Protein AF-A0A6J4VJL6-F1 (afdb_monomer)

Solvent-accessible surface area (backbone atoms only — not comparable to full-atom values): 4147 Å² total; per-residue (Å²): 138,82,93,70,78,51,72,69,58,51,54,50,52,52,52,53,53,54,49,46,59,73,72,53,40,73,71,53,49,51,52,35,68,75,41,95,49,94,62,60,67,66,62,50,48,45,46,38,66,76,66,37,59,75,28,32,79,31,49,54,96,80,75,24,64,53,54,128

Structure (mmCIF, N/CA/C/O backbone):
data_AF-A0A6J4VJL6-F1
#
_entry.id   AF-A0A6J4VJL6-F1
#
loop_
_atom_site.group_PDB
_atom_site.id
_atom_site.type_symbol
_atom_site.label_atom_id
_atom_site.label_alt_id
_atom_site.label_comp_id
_atom_site.label_asym_id
_atom_site.label_entity_id
_atom_site.label_seq_id
_atom_site.pdbx_PDB_ins_code
_atom_site.Cartn_x
_atom_site.Cartn_y
_atom_site.Cartn_z
_atom_site.occupancy
_atom_site.B_iso_or_equiv
_atom_site.auth_seq_id
_atom_site.auth_comp_id
_atom_site.auth_asym_id
_atom_site.auth_atom_id
_atom_site.pdbx_PDB_model_num
ATOM 1 N N . MET A 1 1 ? 0.888 10.515 -24.775 1.00 52.25 1 MET A N 1
ATOM 2 C CA . MET A 1 1 ? 0.330 10.265 -23.432 1.00 52.25 1 MET A CA 1
ATOM 3 C C . MET A 1 1 ? -0.810 9.281 -23.604 1.00 52.25 1 MET A C 1
ATOM 5 O O . MET A 1 1 ? -1.841 9.656 -24.149 1.00 52.25 1 MET A O 1
ATOM 9 N N . THR A 1 2 ? -0.567 8.013 -23.288 1.00 65.75 2 THR A N 1
ATOM 10 C CA . THR A 1 2 ? -1.565 6.941 -23.404 1.00 65.75 2 THR A CA 1
ATOM 11 C C . THR A 1 2 ? -2.324 6.871 -22.084 1.00 65.75 2 THR A C 1
ATOM 13 O O . THR A 1 2 ? -1.696 6.867 -21.035 1.00 65.75 2 THR A O 1
ATOM 16 N N . LEU A 1 3 ? -3.657 6.877 -22.136 1.00 79.44 3 LEU A N 1
ATOM 17 C CA . LEU A 1 3 ? -4.542 6.846 -20.958 1.00 79.44 3 LEU A CA 1
ATOM 18 C C . LEU A 1 3 ? -5.042 5.425 -20.637 1.00 79.44 3 LEU A C 1
ATOM 20 O O . LEU A 1 3 ? -6.039 5.262 -19.942 1.00 79.44 3 LEU A O 1
ATOM 24 N N . ILE A 1 4 ? -4.407 4.409 -21.223 1.00 85.25 4 ILE A N 1
ATOM 25 C CA . ILE A 1 4 ? -4.760 3.002 -21.045 1.00 85.25 4 ILE A CA 1
ATOM 26 C C . ILE A 1 4 ? -3.672 2.369 -20.190 1.00 85.25 4 ILE A C 1
ATOM 28 O O . ILE A 1 4 ? -2.511 2.357 -20.602 1.00 85.25 4 ILE A O 1
ATOM 32 N N . ASP A 1 5 ? -4.075 1.840 -19.039 1.00 85.81 5 ASP A N 1
ATOM 33 C CA . ASP A 1 5 ? -3.189 1.114 -18.134 1.00 85.81 5 ASP A CA 1
ATOM 34 C C . ASP A 1 5 ? -2.692 -0.183 -18.780 1.00 85.81 5 ASP A C 1
ATOM 36 O O . ASP A 1 5 ? -3.458 -0.902 -19.438 1.00 85.81 5 ASP A O 1
ATOM 40 N N . THR A 1 6 ? -1.429 -0.522 -18.539 1.00 91.81 6 THR A N 1
ATOM 41 C CA . THR A 1 6 ? -0.878 -1.833 -18.902 1.00 91.8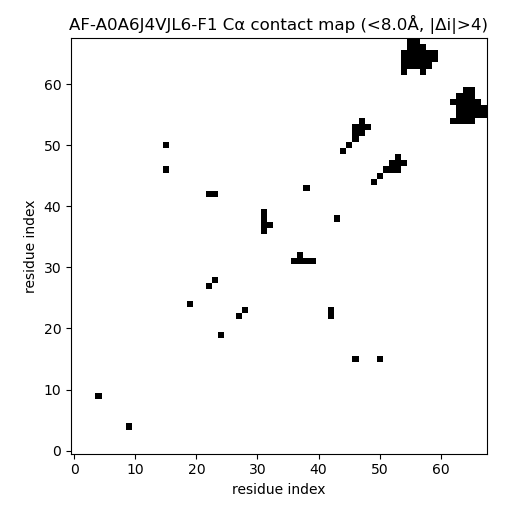1 6 THR A CA 1
ATOM 42 C C . THR A 1 6 ? -1.515 -2.945 -18.067 1.00 91.81 6 THR A C 1
ATOM 44 O O . THR A 1 6 ? -2.112 -2.703 -17.017 1.00 91.81 6 THR A O 1
ATOM 47 N N . ASP A 1 7 ? -1.401 -4.190 -18.525 1.00 92.88 7 ASP A N 1
ATOM 48 C CA . ASP A 1 7 ? -1.938 -5.349 -17.804 1.00 92.88 7 ASP A CA 1
ATOM 49 C C . ASP A 1 7 ? -1.320 -5.460 -16.398 1.00 92.88 7 ASP A C 1
ATOM 51 O O . ASP A 1 7 ? -2.055 -5.586 -15.419 1.00 92.88 7 ASP A O 1
ATOM 55 N N . ASP A 1 8 ? -0.005 -5.248 -16.286 1.00 89.44 8 ASP A N 1
ATOM 56 C CA . ASP A 1 8 ? 0.717 -5.227 -15.008 1.00 89.44 8 ASP A CA 1
ATOM 57 C C . ASP A 1 8 ? 0.212 -4.121 -14.067 1.00 89.44 8 ASP A C 1
ATOM 59 O O . ASP A 1 8 ? 0.013 -4.353 -12.872 1.00 89.44 8 ASP A O 1
ATOM 63 N N . GLN A 1 9 ? -0.049 -2.916 -14.592 1.00 90.69 9 GLN A N 1
ATOM 64 C CA . GLN A 1 9 ? -0.608 -1.812 -13.804 1.00 90.69 9 GLN A CA 1
ATOM 65 C C . GLN A 1 9 ? -2.008 -2.159 -13.276 1.00 90.69 9 GLN A C 1
ATOM 67 O O . GLN A 1 9 ? -2.318 -1.886 -12.111 1.00 90.69 9 GLN A O 1
ATOM 72 N N . ARG A 1 10 ? -2.849 -2.804 -14.095 1.00 93.25 10 ARG A N 1
ATOM 73 C CA . ARG A 1 10 ? -4.196 -3.229 -13.679 1.00 93.25 10 ARG A CA 1
ATOM 74 C C . ARG A 1 10 ? -4.150 -4.328 -12.621 1.00 93.25 10 ARG A C 1
ATOM 76 O O . ARG A 1 10 ? -4.913 -4.263 -11.651 1.00 93.25 10 ARG A O 1
ATOM 83 N N . ASP A 1 11 ? -3.252 -5.296 -12.760 1.00 92.12 11 ASP A N 1
ATOM 84 C CA . ASP A 1 11 ? -3.090 -6.391 -11.799 1.00 92.12 11 ASP A CA 1
ATOM 85 C C . ASP A 1 11 ? -2.550 -5.897 -10.452 1.00 92.12 11 ASP A C 1
ATOM 87 O O . ASP A 1 11 ? -3.054 -6.285 -9.386 1.00 92.12 11 ASP A O 1
ATOM 91 N N . LEU A 1 12 ? -1.598 -4.960 -10.482 1.00 90.25 12 LEU A N 1
ATOM 92 C CA . LEU A 1 12 ? -1.112 -4.274 -9.289 1.00 90.25 12 LEU A CA 1
ATOM 93 C C . LEU A 1 12 ? -2.238 -3.490 -8.602 1.00 90.25 12 LEU A C 1
ATOM 95 O O . LEU A 1 12 ? -2.475 -3.670 -7.404 1.00 90.25 12 LEU A O 1
ATOM 99 N N . ALA A 1 13 ? -2.982 -2.669 -9.349 1.00 91.81 13 ALA A N 1
ATOM 100 C CA . ALA A 1 13 ? -4.098 -1.892 -8.810 1.00 91.81 13 ALA A CA 1
ATOM 101 C C . ALA A 1 13 ? -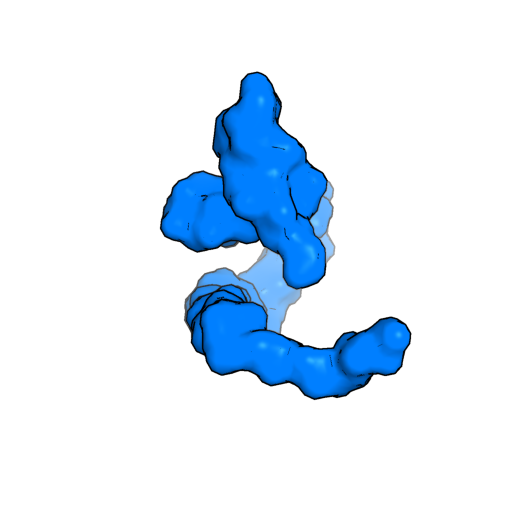5.183 -2.791 -8.191 1.00 91.81 13 ALA A C 1
ATOM 103 O O . ALA A 1 13 ? -5.706 -2.496 -7.111 1.00 91.81 13 ALA A O 1
ATOM 104 N N . SER A 1 14 ? -5.492 -3.920 -8.835 1.00 94.69 14 SER A N 1
ATOM 105 C CA . SER A 1 14 ? -6.426 -4.927 -8.322 1.00 94.69 14 SER A CA 1
ATOM 106 C C . SER A 1 14 ? -5.945 -5.532 -6.998 1.00 94.69 14 SER A C 1
ATOM 108 O O . SER A 1 14 ? -6.707 -5.604 -6.025 1.00 94.69 14 SER A O 1
ATOM 110 N N . SER A 1 15 ? -4.663 -5.893 -6.920 1.00 92.44 15 SER A N 1
ATOM 111 C CA . SER A 1 15 ? -4.042 -6.460 -5.718 1.00 92.44 15 SER A CA 1
ATOM 112 C C . SER A 1 15 ? -4.054 -5.477 -4.547 1.00 92.44 15 SER A C 1
ATOM 114 O O . SER A 1 15 ? -4.486 -5.831 -3.445 1.00 92.44 15 SER A O 1
ATOM 116 N N . VAL A 1 16 ? -3.683 -4.215 -4.793 1.00 93.25 16 VAL A N 1
ATOM 117 C CA . VAL A 1 16 ? -3.740 -3.138 -3.792 1.00 93.25 16 VAL A CA 1
ATOM 118 C C . VAL A 1 16 ? -5.175 -2.917 -3.317 1.00 93.25 16 VAL A C 1
ATOM 120 O O . VAL A 1 16 ? -5.432 -2.873 -2.113 1.00 93.25 16 VAL A O 1
ATOM 123 N N . LYS A 1 17 ? -6.141 -2.848 -4.240 1.00 93.88 17 LYS A N 1
ATOM 124 C CA . LYS A 1 17 ? -7.558 -2.661 -3.902 1.00 93.88 17 LYS A CA 1
ATOM 125 C C . LYS A 1 17 ? -8.082 -3.783 -3.006 1.00 93.88 17 LYS A C 1
ATOM 127 O O . LYS A 1 17 ? -8.755 -3.509 -2.011 1.00 93.88 17 LYS A O 1
ATOM 132 N N . ARG A 1 18 ? -7.757 -5.040 -3.325 1.00 94.50 18 ARG A N 1
ATOM 133 C CA . ARG A 1 18 ? -8.138 -6.203 -2.511 1.00 94.50 18 ARG A CA 1
ATOM 134 C C . ARG A 1 18 ? -7.503 -6.154 -1.123 1.00 94.50 18 ARG A C 1
ATOM 136 O O . ARG A 1 18 ? -8.186 -6.432 -0.138 1.00 94.50 18 ARG A O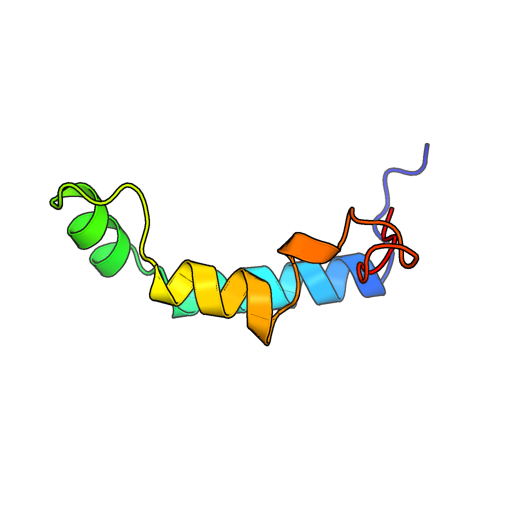 1
ATOM 143 N N . PHE A 1 19 ? -6.224 -5.798 -1.0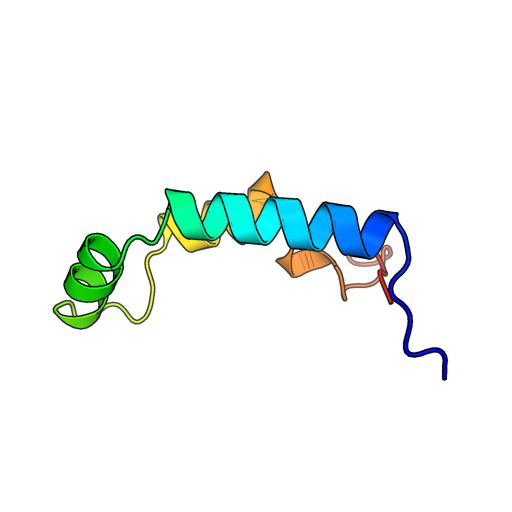41 1.00 93.94 19 PHE A N 1
ATOM 144 C CA . PHE A 1 19 ? -5.515 -5.661 0.227 1.00 93.94 19 PHE A CA 1
ATOM 145 C C . PHE A 1 19 ? -6.167 -4.600 1.122 1.00 93.94 19 PHE A C 1
ATOM 147 O O . PHE A 1 19 ? -6.546 -4.904 2.255 1.00 93.94 19 PHE A O 1
ATOM 154 N N . VAL A 1 20 ? -6.378 -3.386 0.602 1.00 92.56 20 VAL A N 1
ATOM 155 C CA . VAL A 1 20 ? -6.978 -2.277 1.361 1.00 92.56 20 VAL A CA 1
ATOM 156 C C . VAL A 1 20 ? -8.392 -2.630 1.820 1.00 92.56 20 VAL A C 1
ATOM 158 O O . VAL A 1 20 ? -8.724 -2.407 2.980 1.00 92.56 20 VAL A O 1
ATOM 161 N N . ALA A 1 21 ? -9.207 -3.254 0.964 1.00 92.81 21 ALA A N 1
ATOM 162 C CA . ALA A 1 21 ? -10.555 -3.684 1.338 1.00 92.81 21 ALA A CA 1
ATOM 163 C C . ALA A 1 21 ? -10.563 -4.692 2.504 1.00 92.81 21 ALA A C 1
ATOM 165 O O . ALA A 1 21 ? -11.477 -4.671 3.327 1.00 92.81 21 ALA A O 1
ATOM 166 N N . GLY A 1 22 ? -9.551 -5.563 2.587 1.00 92.88 22 GLY A N 1
ATOM 167 C CA . GLY A 1 22 ? -9.414 -6.534 3.674 1.00 92.88 22 GLY A CA 1
ATOM 168 C C . GLY A 1 22 ? -8.825 -5.956 4.963 1.00 92.88 22 GLY A C 1
ATOM 169 O O . GLY A 1 22 ? -9.182 -6.411 6.046 1.00 92.88 22 GLY A O 1
ATOM 170 N N . GLN A 1 23 ? -7.924 -4.976 4.862 1.00 91.06 23 GLN A N 1
ATOM 171 C CA . GLN A 1 23 ? -7.204 -4.419 6.014 1.00 91.06 23 GLN A CA 1
ATOM 172 C C . GLN A 1 23 ? -7.853 -3.167 6.612 1.00 91.06 23 GLN A C 1
ATOM 174 O O . GLN A 1 23 ? -7.731 -2.932 7.809 1.00 91.06 23 GLN A O 1
ATOM 179 N N . ALA A 1 24 ? -8.573 -2.382 5.810 1.00 89.88 24 ALA A N 1
ATOM 180 C CA . ALA A 1 24 ? -9.174 -1.118 6.222 1.00 89.88 24 ALA A CA 1
ATOM 181 C C . ALA A 1 24 ? -10.704 -1.108 6.034 1.00 89.88 24 ALA A C 1
ATOM 183 O O . ALA A 1 24 ? -11.242 -0.229 5.353 1.00 89.88 24 ALA A O 1
ATOM 184 N N . PRO A 1 25 ? -11.458 -2.051 6.640 1.00 93.44 25 PRO A N 1
ATOM 185 C CA . PRO A 1 25 ? -12.907 -1.922 6.680 1.00 93.44 25 PRO A CA 1
ATOM 186 C C . PRO A 1 25 ? -13.295 -0.638 7.425 1.00 93.44 25 PRO A C 1
ATOM 188 O O . PRO A 1 25 ? -12.586 -0.181 8.323 1.00 93.44 25 PRO A O 1
ATOM 191 N N . MET A 1 26 ? -14.475 -0.087 7.129 1.00 92.94 26 MET A N 1
ATOM 192 C CA . MET A 1 26 ? -14.950 1.160 7.751 1.00 92.94 26 MET A CA 1
ATOM 193 C C . MET A 1 26 ? -14.945 1.132 9.290 1.00 92.94 26 MET A C 1
ATOM 195 O O . MET A 1 26 ? -14.832 2.175 9.929 1.00 92.94 26 MET A O 1
ATOM 199 N N . SER A 1 27 ? -15.071 -0.045 9.907 1.00 93.00 27 SER A N 1
ATOM 200 C CA . SER A 1 27 ? -14.936 -0.215 11.356 1.00 93.00 27 SER A CA 1
ATOM 201 C C . SER A 1 27 ? -13.512 0.038 11.862 1.00 93.00 27 SER A C 1
ATOM 203 O O . SER A 1 27 ? -13.368 0.670 12.904 1.00 93.00 27 SER A O 1
ATOM 205 N N . ALA A 1 28 ? -12.480 -0.417 11.147 1.00 91.88 28 ALA A N 1
ATOM 206 C CA . ALA A 1 28 ? -11.079 -0.149 11.471 1.00 91.88 28 ALA A CA 1
ATOM 207 C C . ALA A 1 28 ? -10.749 1.332 11.250 1.00 91.88 28 ALA A C 1
ATOM 209 O O . ALA A 1 28 ? -10.235 1.981 12.153 1.00 91.88 28 ALA A O 1
ATOM 210 N N . VAL A 1 29 ? -11.184 1.897 10.118 1.00 92.06 29 VAL A N 1
ATOM 211 C CA . VAL A 1 29 ? -11.009 3.326 9.808 1.00 92.06 29 VAL A CA 1
ATOM 212 C C . VAL A 1 29 ? -11.607 4.213 10.903 1.00 92.06 29 VAL A C 1
ATOM 214 O O . VAL A 1 29 ? -10.952 5.134 11.382 1.00 92.06 29 VAL A O 1
ATOM 217 N N . ARG A 1 30 ? -12.828 3.910 11.370 1.00 93.50 30 ARG A N 1
ATOM 218 C CA . ARG A 1 30 ? -13.450 4.650 12.481 1.00 93.50 30 ARG A CA 1
ATOM 219 C C . ARG A 1 30 ? -12.656 4.561 13.786 1.00 93.50 30 ARG A C 1
ATOM 221 O O . ARG A 1 30 ? -12.638 5.539 14.523 1.00 93.50 30 ARG A O 1
ATOM 228 N N . LYS A 1 31 ? -12.009 3.427 14.076 1.00 92.25 31 LYS A N 1
ATOM 229 C CA . LYS A 1 31 ? -11.141 3.292 15.259 1.00 92.25 31 LYS A CA 1
ATOM 230 C C . LYS A 1 31 ? -9.900 4.172 15.140 1.00 92.25 31 LYS A C 1
ATOM 232 O O . LYS A 1 31 ? -9.560 4.833 16.111 1.00 92.25 31 LYS A O 1
ATOM 237 N N . THR A 1 32 ? -9.273 4.218 13.964 1.00 92.62 32 THR A N 1
ATOM 238 C CA . THR A 1 32 ? -8.126 5.100 13.708 1.00 92.62 32 THR A CA 1
ATOM 239 C C . THR A 1 32 ? -8.524 6.567 13.853 1.00 92.62 32 THR A C 1
ATOM 241 O O . THR A 1 32 ? -7.868 7.291 14.586 1.00 92.62 32 THR A O 1
ATOM 244 N N . ILE A 1 33 ? -9.650 6.983 13.261 1.00 92.31 33 ILE A N 1
ATOM 245 C CA . ILE A 1 33 ? -10.170 8.359 13.382 1.00 92.31 33 ILE A CA 1
ATOM 246 C C . ILE A 1 33 ? -10.471 8.740 14.839 1.00 92.31 33 ILE A C 1
ATOM 248 O O . ILE A 1 33 ? -10.277 9.885 15.226 1.00 92.31 33 ILE A O 1
ATOM 252 N N . ALA A 1 34 ? -10.971 7.798 15.642 1.00 94.25 34 ALA A N 1
ATOM 253 C CA . ALA A 1 34 ? -11.246 8.032 17.059 1.00 94.25 34 ALA A CA 1
ATOM 254 C C . ALA A 1 34 ? -9.977 8.053 17.934 1.00 94.25 34 ALA A C 1
ATOM 256 O O . ALA A 1 34 ? -10.061 8.384 19.115 1.00 94.25 34 ALA A O 1
ATOM 257 N N . SER A 1 35 ? -8.827 7.666 17.382 1.00 92.00 35 SER A N 1
ATOM 258 C CA . SER A 1 35 ? -7.526 7.731 18.046 1.00 92.00 35 SER A CA 1
ATOM 259 C C . SER A 1 35 ? -6.781 9.013 17.662 1.00 92.00 35 SER A C 1
ATOM 261 O O . SER A 1 35 ? -7.176 9.718 16.740 1.00 92.00 35 SER A O 1
ATOM 263 N N . GLU A 1 36 ? -5.661 9.295 18.324 1.00 92.50 36 GLU A N 1
ATOM 264 C CA . GLU A 1 36 ? -4.757 10.381 17.914 1.00 92.50 36 GLU A CA 1
ATOM 265 C C . GLU A 1 36 ? -3.844 9.989 16.733 1.00 92.50 36 GLU A C 1
ATOM 267 O O . GLU A 1 36 ? -3.088 10.815 16.222 1.00 92.50 36 GLU A O 1
ATOM 272 N N . ALA A 1 37 ? -3.892 8.729 16.283 1.00 90.06 37 ALA A N 1
ATOM 273 C CA . ALA A 1 37 ? -3.068 8.248 15.183 1.00 90.06 37 ALA A CA 1
ATOM 274 C C . ALA A 1 37 ? -3.623 8.704 13.826 1.00 90.06 37 ALA A C 1
ATOM 276 O O . ALA A 1 37 ? -4.804 8.541 13.525 1.00 90.06 37 ALA A O 1
ATOM 277 N N . SER A 1 38 ? -2.746 9.214 12.960 1.00 88.44 38 SER A N 1
ATOM 278 C CA . SER A 1 38 ? -3.129 9.659 11.612 1.00 88.44 38 SER A CA 1
ATOM 279 C C . SER A 1 38 ? -3.378 8.504 10.632 1.00 88.44 38 SER A C 1
ATOM 281 O O . SER A 1 38 ? -4.038 8.691 9.613 1.00 88.44 38 SER A O 1
ATOM 283 N N . PHE A 1 39 ? -2.843 7.315 10.918 1.00 91.00 39 PHE A N 1
ATOM 284 C CA . PHE A 1 39 ? -3.015 6.096 10.128 1.00 91.00 39 PHE A CA 1
ATOM 285 C C . PHE A 1 39 ? -2.769 4.860 11.002 1.00 91.00 39 PHE A C 1
ATOM 287 O O . PHE A 1 39 ? -2.229 4.973 12.101 1.00 91.00 39 PHE A O 1
ATOM 294 N N . ASP A 1 40 ? -3.150 3.680 10.509 1.00 92.19 40 ASP A N 1
ATOM 295 C CA . ASP A 1 40 ? -2.797 2.403 11.134 1.00 92.19 40 ASP A CA 1
ATOM 296 C C . ASP A 1 40 ? -1.368 1.991 10.712 1.00 92.19 40 ASP A C 1
ATOM 298 O O . ASP A 1 40 ? -1.149 1.698 9.527 1.00 92.19 40 ASP A O 1
ATOM 302 N N . PRO A 1 41 ? -0.385 1.970 11.637 1.00 91.69 41 PRO A N 1
ATOM 303 C CA . PRO A 1 41 ? 1.007 1.688 11.298 1.00 91.69 41 PRO A CA 1
ATOM 304 C C . PRO A 1 41 ? 1.235 0.294 10.725 1.00 91.69 41 PRO A C 1
ATOM 306 O O . PRO A 1 41 ? 2.116 0.129 9.884 1.00 91.69 41 PRO A O 1
ATOM 309 N N . GLU A 1 42 ? 0.448 -0.700 11.137 1.00 91.25 42 GLU A N 1
ATOM 310 C CA . GLU A 1 42 ? 0.613 -2.069 10.651 1.00 91.25 42 GLU A CA 1
ATOM 311 C C . GLU A 1 42 ? 0.062 -2.206 9.233 1.00 91.25 42 GLU A C 1
ATOM 313 O O . GLU A 1 42 ? 0.702 -2.810 8.370 1.00 91.25 42 GLU A O 1
ATOM 318 N N . VAL A 1 43 ? -1.079 -1.573 8.945 1.00 93.00 43 VAL A N 1
ATOM 319 C CA . VAL A 1 43 ? -1.606 -1.511 7.573 1.00 93.00 43 VAL A CA 1
ATOM 320 C C . VAL A 1 43 ? -0.609 -0.809 6.650 1.00 93.00 43 VAL A C 1
ATOM 322 O O . VAL A 1 43 ? -0.343 -1.303 5.552 1.00 93.00 43 VAL A O 1
ATOM 325 N N . TRP A 1 44 ? -0.011 0.298 7.099 1.00 92.75 44 TRP A N 1
ATOM 326 C CA . TRP A 1 44 ? 1.008 1.012 6.328 1.00 92.75 44 TRP A CA 1
ATOM 327 C C . TRP A 1 44 ? 2.281 0.188 6.118 1.00 92.75 44 TRP A C 1
ATOM 329 O O . TRP A 1 44 ? 2.803 0.127 5.002 1.00 92.75 44 TRP A O 1
ATOM 339 N N . ARG A 1 45 ?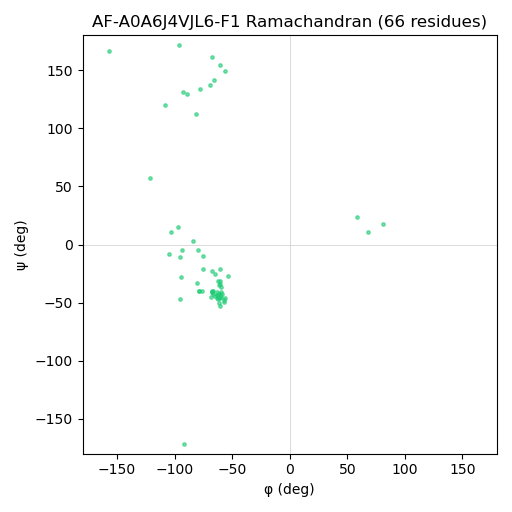 2.769 -0.489 7.162 1.00 93.75 45 ARG A N 1
ATOM 340 C CA . ARG A 1 45 ? 3.939 -1.368 7.077 1.00 93.75 45 ARG A CA 1
ATOM 341 C C . ARG A 1 45 ? 3.723 -2.460 6.034 1.00 93.75 45 ARG A C 1
ATOM 343 O O . ARG A 1 45 ? 4.570 -2.650 5.172 1.00 93.75 45 ARG A O 1
ATOM 350 N N . ARG A 1 46 ? 2.575 -3.133 6.061 1.00 93.50 46 ARG A N 1
ATOM 351 C CA . ARG A 1 46 ? 2.253 -4.202 5.105 1.00 93.50 46 ARG A CA 1
ATOM 352 C C . ARG A 1 46 ? 2.099 -3.681 3.678 1.00 93.50 46 ARG A C 1
ATOM 354 O O . ARG A 1 46 ? 2.593 -4.294 2.741 1.00 93.50 46 ARG A O 1
ATOM 361 N N . LEU A 1 47 ? 1.467 -2.522 3.507 1.00 92.94 47 LEU A N 1
ATOM 362 C CA . LEU A 1 47 ? 1.336 -1.894 2.195 1.00 92.94 47 LEU A CA 1
ATOM 363 C C . LEU A 1 47 ? 2.712 -1.523 1.603 1.00 92.94 47 LEU A C 1
ATOM 365 O O . LEU A 1 47 ? 2.971 -1.767 0.428 1.00 92.94 47 LEU A O 1
ATOM 369 N N . SER A 1 48 ? 3.603 -0.962 2.423 1.00 92.69 48 SER A N 1
ATOM 370 C CA . SER A 1 48 ? 4.927 -0.502 1.987 1.00 92.69 48 SER A CA 1
ATOM 371 C C . SER A 1 48 ? 5.955 -1.623 1.833 1.00 92.69 48 SER A C 1
ATOM 373 O O . SER A 1 48 ? 6.721 -1.589 0.877 1.00 92.69 48 SER A O 1
ATOM 375 N N . GLN A 1 49 ? 5.975 -2.606 2.735 1.00 89.88 49 GLN A N 1
ATOM 376 C CA . GLN A 1 49 ? 6.984 -3.669 2.764 1.00 89.88 49 GLN A CA 1
ATOM 377 C C . GLN A 1 49 ? 6.533 -4.933 2.035 1.00 89.88 49 GLN A C 1
ATOM 379 O O . GLN A 1 49 ? 7.296 -5.468 1.239 1.00 89.88 49 GLN A O 1
ATOM 384 N N . ASP A 1 50 ? 5.306 -5.404 2.279 1.00 89.44 50 ASP A N 1
ATOM 385 C CA . ASP A 1 50 ? 4.842 -6.671 1.702 1.00 89.44 50 ASP A CA 1
ATOM 386 C C . ASP A 1 50 ? 4.426 -6.478 0.233 1.00 89.44 50 ASP A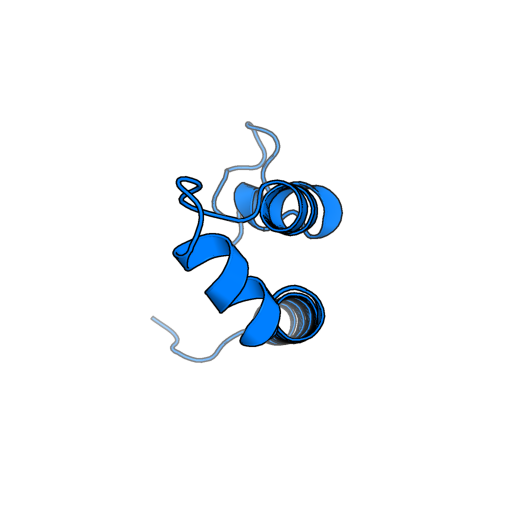 C 1
ATOM 388 O O . ASP A 1 50 ? 4.698 -7.335 -0.604 1.00 89.44 50 ASP A O 1
ATOM 392 N N . LEU A 1 51 ? 3.766 -5.355 -0.087 1.00 88.94 51 LEU A N 1
ATOM 393 C CA . LEU A 1 51 ? 3.349 -5.023 -1.460 1.00 88.94 51 LEU A CA 1
ATOM 394 C C . LEU A 1 51 ? 4.345 -4.107 -2.191 1.00 88.94 51 LEU A C 1
ATOM 396 O O . LEU A 1 51 ? 4.199 -3.898 -3.393 1.00 88.94 51 LEU A O 1
ATOM 400 N N . GLY A 1 52 ? 5.331 -3.533 -1.495 1.00 89.62 52 GLY A N 1
ATOM 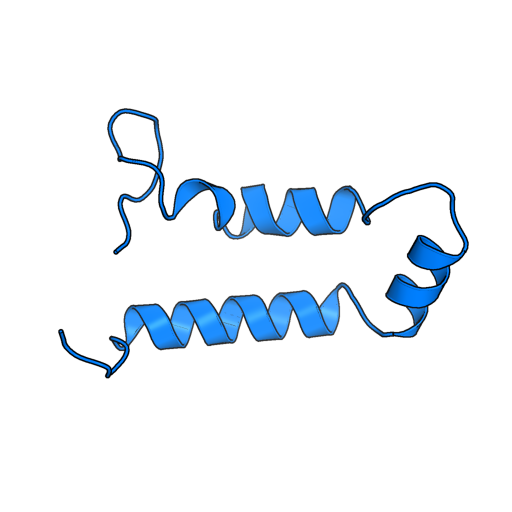401 C CA . GLY A 1 52 ? 6.379 -2.716 -2.116 1.00 89.62 52 GLY A CA 1
ATOM 402 C C . GLY A 1 52 ? 5.906 -1.381 -2.704 1.00 89.62 52 GLY A C 1
ATOM 403 O O . GLY A 1 52 ? 6.674 -0.722 -3.404 1.00 89.62 52 GLY A O 1
ATOM 404 N N . VAL A 1 53 ? 4.665 -0.944 -2.441 1.00 91.81 53 VAL A N 1
ATOM 405 C CA . VAL A 1 53 ? 4.073 0.176 -3.202 1.00 91.81 53 VAL A CA 1
ATOM 406 C C . VAL A 1 53 ? 4.803 1.503 -2.995 1.00 91.81 53 VAL A C 1
ATOM 408 O O . VAL A 1 53 ? 4.775 2.368 -3.865 1.00 91.81 53 VAL A O 1
ATOM 411 N N . ALA A 1 54 ? 5.479 1.664 -1.854 1.00 92.19 54 ALA A N 1
ATOM 412 C CA . ALA A 1 54 ? 6.248 2.864 -1.538 1.00 92.19 54 ALA A CA 1
ATOM 413 C C . ALA A 1 54 ? 7.485 3.032 -2.441 1.00 92.19 54 ALA A C 1
ATOM 415 O O . ALA A 1 54 ? 7.970 4.147 -2.605 1.00 92.19 54 ALA A O 1
ATOM 416 N N . GLY A 1 55 ? 7.982 1.938 -3.029 1.00 93.25 55 GLY A N 1
ATOM 417 C CA . GLY A 1 55 ? 9.140 1.934 -3.921 1.00 93.25 55 GLY A CA 1
ATOM 418 C C . GLY A 1 55 ? 8.795 2.056 -5.404 1.00 93.25 55 GLY A C 1
ATOM 419 O O . GLY A 1 55 ? 9.715 2.154 -6.211 1.00 93.25 55 GLY A O 1
ATOM 420 N N . LEU A 1 56 ? 7.510 2.058 -5.785 1.00 92.12 56 LEU A N 1
ATOM 421 C CA . LEU A 1 56 ? 7.099 2.027 -7.196 1.00 92.12 56 LEU A CA 1
ATOM 422 C C . LEU A 1 56 ? 7.688 3.194 -7.986 1.00 92.12 56 LEU A C 1
ATOM 424 O O . LEU A 1 56 ? 8.324 2.976 -9.006 1.00 92.12 56 LEU A O 1
ATOM 428 N N . SER A 1 57 ? 7.551 4.415 -7.475 1.00 90.69 57 SER A N 1
ATOM 429 C CA . SER A 1 57 ? 8.071 5.626 -8.125 1.00 90.69 57 SER A CA 1
ATOM 430 C C . SER A 1 57 ? 9.547 5.907 -7.832 1.00 90.69 57 SER A C 1
ATOM 432 O O . SER A 1 57 ? 10.064 6.945 -8.241 1.00 90.69 57 SER A O 1
ATOM 434 N N . ILE A 1 58 ? 10.224 5.032 -7.085 1.00 93.94 58 ILE A N 1
ATOM 435 C CA . ILE A 1 58 ? 11.622 5.218 -6.702 1.00 93.94 58 ILE A CA 1
ATOM 436 C C . ILE A 1 58 ? 12.516 4.519 -7.737 1.00 93.94 58 ILE A C 1
ATOM 438 O O . ILE A 1 58 ? 12.260 3.359 -8.058 1.00 93.94 58 ILE A O 1
ATOM 442 N N . PRO A 1 59 ? 13.560 5.180 -8.266 1.00 95.62 59 PRO A N 1
ATOM 443 C C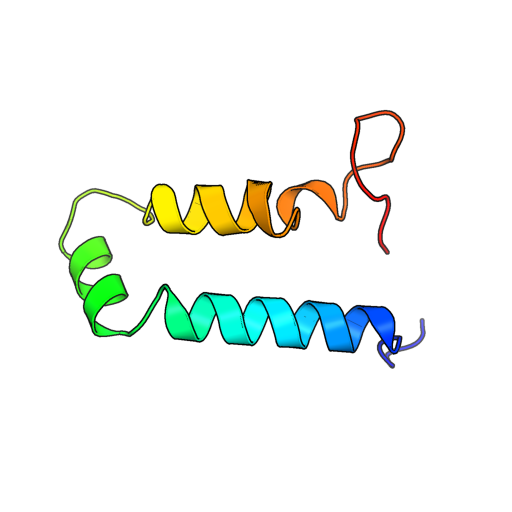A . PRO A 1 59 ? 14.534 4.543 -9.150 1.00 95.62 59 PRO A CA 1
ATOM 444 C C . PRO A 1 59 ? 15.218 3.313 -8.536 1.00 95.62 59 PRO A C 1
ATOM 446 O O . PRO A 1 59 ? 15.464 3.257 -7.327 1.00 95.62 59 PRO A O 1
ATOM 449 N N . GLU A 1 60 ? 15.595 2.356 -9.385 1.00 93.81 60 GLU A N 1
ATOM 450 C CA . GLU A 1 60 ? 16.267 1.116 -8.965 1.00 93.81 60 GLU A CA 1
ATOM 451 C C . GLU A 1 60 ? 17.609 1.365 -8.261 1.00 93.81 60 GLU A C 1
ATOM 453 O O . GLU A 1 60 ? 17.959 0.641 -7.332 1.00 93.81 60 GLU A O 1
ATOM 458 N N . GLU A 1 61 ? 18.339 2.427 -8.626 1.00 96.06 61 GLU A N 1
ATOM 459 C CA . GLU A 1 61 ? 19.607 2.804 -7.974 1.00 96.06 61 GLU A CA 1
ATOM 460 C C . GLU A 1 61 ? 19.451 3.129 -6.477 1.00 96.06 61 GLU A C 1
ATOM 462 O O . GLU A 1 61 ? 20.410 3.029 -5.712 1.00 96.06 61 GLU A O 1
ATOM 467 N N . TYR A 1 62 ? 18.231 3.467 -6.047 1.00 95.12 62 TYR A N 1
ATOM 468 C CA . TYR A 1 62 ? 17.873 3.706 -4.649 1.00 95.12 62 TYR A CA 1
ATOM 469 C C . TYR A 1 62 ? 17.102 2.529 -4.027 1.00 95.12 62 TYR A C 1
ATOM 471 O O . TYR A 1 62 ? 16.565 2.659 -2.928 1.00 95.12 62 TYR A O 1
ATOM 479 N N . GLY A 1 63 ? 17.036 1.383 -4.715 1.00 90.25 63 GLY A N 1
ATOM 480 C CA . GLY A 1 63 ? 16.322 0.183 -4.272 1.00 90.25 63 GLY A CA 1
ATOM 481 C C . GLY A 1 63 ? 14.813 0.201 -4.533 1.00 90.25 63 GLY A C 1
ATOM 482 O O . GLY A 1 63 ? 14.083 -0.555 -3.892 1.00 90.25 63 GLY A O 1
ATOM 483 N N . GLY A 1 64 ? 14.332 1.072 -5.426 1.00 92.12 64 GLY A N 1
ATOM 484 C CA . GLY A 1 64 ? 12.941 1.094 -5.879 1.00 92.12 64 GLY A CA 1
ATOM 485 C C . GLY A 1 64 ? 12.683 0.255 -7.134 1.00 92.12 64 GLY A C 1
ATOM 486 O O . GLY A 1 64 ? 13.553 -0.487 -7.579 1.00 92.12 64 GLY A O 1
ATOM 487 N N . ALA A 1 65 ? 11.480 0.375 -7.701 1.00 90.50 65 ALA A N 1
ATOM 488 C CA . ALA A 1 65 ? 11.053 -0.390 -8.879 1.00 90.50 65 ALA A CA 1
ATOM 489 C C . ALA A 1 65 ? 11.034 0.418 -10.190 1.00 90.50 65 ALA A C 1
ATOM 491 O O . ALA A 1 65 ? 10.794 -0.157 -11.246 1.00 90.50 65 ALA A O 1
ATOM 492 N N . GLY A 1 66 ? 11.230 1.741 -10.142 1.00 88.25 66 GLY A N 1
ATOM 493 C CA . GLY A 1 66 ? 11.264 2.602 -11.331 1.00 88.25 66 GLY A CA 1
ATOM 494 C C . GLY A 1 66 ? 9.993 2.570 -12.194 1.00 88.25 66 GLY A C 1
ATOM 495 O O . GLY A 1 66 ? 10.057 2.867 -13.386 1.00 88.25 66 GLY A O 1
ATOM 496 N N . ALA A 1 67 ? 8.844 2.204 -11.622 1.00 84.06 67 ALA A N 1
ATOM 497 C CA . ALA A 1 67 ? 7.576 2.091 -12.330 1.00 84.06 67 ALA A CA 1
ATOM 498 C C . ALA A 1 67 ? 7.050 3.478 -12.743 1.00 84.06 67 ALA A C 1
ATOM 500 O O . ALA A 1 67 ? 7.099 4.433 -11.962 1.00 84.06 67 ALA A O 1
ATOM 501 N N . SER A 1 68 ? 6.547 3.583 -13.977 1.00 70.31 68 SER A N 1
ATOM 502 C CA . SER A 1 68 ? 6.013 4.808 -14.599 1.00 70.31 68 SER A CA 1
ATOM 503 C C . SER A 1 68 ? 4.690 4.549 -15.312 1.00 70.31 68 SER A C 1
ATOM 505 O O . SER A 1 68 ? 4.454 3.387 -15.717 1.00 70.31 68 SER A O 1
#

pLDDT: mean 90.39, std 6.69, range [52.25, 96.06]

Mean predicted aligned error: 4.29 Å

Organism: NCBI:txid1645740

Nearest PDB structures (foldseek):
  4x28-assembly1_C  TM=8.417E-01  e=1.155E-01  Mycobacterium tuberculosis H37Rv
  8y7e-assembly1_7  TM=4.536E-01  e=9.654E+00  Homo sapiens

Foldseek 3Di:
DDPDDDPVRVV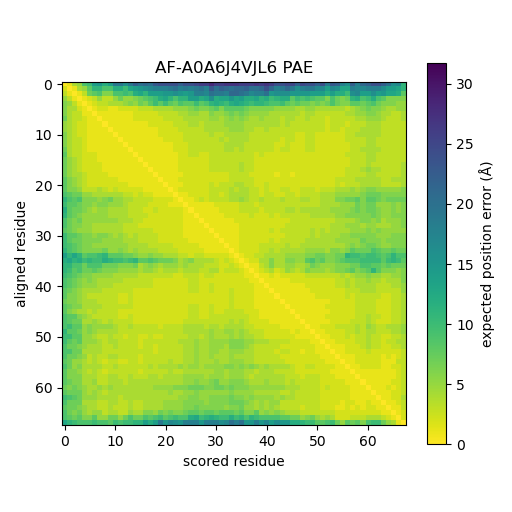LVVVLVVLCCVPPDVVNVVVCVVDPHPDDVVSVCCCCPVSVPVQQCPDVVVPGDVHD

InterPro domains:
  IPR009100 Acyl-CoA dehydrogenase/oxidase, N-terminal and middle domain superfamily [SSF56645] (1-68)
  IPR013786 Acyl-CoA dehydrogenase/oxidase, N-terminal [PF02771] (6-67)
  IPR037069 Acyl-CoA dehydrogenase/oxidase, N-terminal domain superfamily [G3DSA:1.10.540.10] (4-68)

Secondary structure (DSSP, 8-state):
---S--HHHHHHHHHHHHHHHHH--HHHHHHHHTSS-SS-HHHHHIIIIIS-GGGTTS-GGGTS----

Radius of gyration: 14.59 Å; Cα contacts (8 Å, |Δi|>4): 47; chains: 1; bounding box: 35×17×42 Å

Sequence (68 aa):
MTLIDTDDQRDLASSVKRFVAGQAPMSAVRKTIASEASFDPEVWRRLSQDLGVAGLSIPEEYGGAGAS